Protein AF-A0A4Y7KCK1-F1 (afdb_monomer_lite)

pLDDT: mean 73.87, std 24.44, range [31.11, 97.56]

Structure (mmCIF, N/CA/C/O backbone):
data_AF-A0A4Y7KCK1-F1
#
_entry.id   AF-A0A4Y7KCK1-F1
#
loop_
_atom_site.group_PDB
_atom_site.id
_atom_site.type_symbol
_atom_site.label_atom_id
_atom_site.label_alt_id
_atom_site.label_comp_id
_atom_site.label_asym_id
_atom_site.label_entity_id
_atom_site.label_seq_id
_atom_site.pdbx_PDB_ins_code
_atom_site.Cartn_x
_atom_site.Cartn_y
_atom_site.Cartn_z
_atom_site.occupancy
_atom_site.B_iso_or_equiv
_atom_site.auth_seq_id
_atom_site.auth_comp_id
_atom_site.auth_asym_id
_atom_site.auth_atom_id
_atom_site.pdbx_PDB_model_num
ATOM 1 N N . MET A 1 1 ? 19.828 34.638 -67.410 1.00 47.66 1 MET A N 1
ATOM 2 C CA . MET A 1 1 ? 19.598 33.956 -66.117 1.00 47.66 1 MET A CA 1
ATOM 3 C C . MET A 1 1 ? 18.865 34.923 -65.192 1.00 47.66 1 MET A C 1
ATOM 5 O O . MET A 1 1 ? 19.402 35.984 -64.914 1.00 47.66 1 MET A O 1
ATOM 9 N N . ASN A 1 2 ? 17.615 34.630 -64.820 1.00 31.11 2 ASN A N 1
ATOM 10 C CA . ASN A 1 2 ? 16.672 35.597 -64.241 1.00 31.11 2 ASN A CA 1
ATOM 11 C C . ASN A 1 2 ? 16.352 35.343 -62.751 1.00 31.11 2 ASN A C 1
ATOM 13 O O . ASN A 1 2 ? 15.963 34.236 -62.407 1.00 31.11 2 ASN A O 1
ATOM 17 N N . ARG A 1 3 ? 16.340 36.454 -61.987 1.00 31.42 3 ARG A N 1
ATOM 18 C CA . ARG A 1 3 ? 15.412 36.868 -60.895 1.00 31.42 3 ARG A CA 1
ATOM 19 C C . ARG A 1 3 ? 15.548 36.340 -59.441 1.00 31.42 3 ARG A C 1
ATOM 21 O O . ARG A 1 3 ? 15.307 35.180 -59.163 1.00 31.42 3 ARG A O 1
ATOM 28 N N . ARG A 1 4 ? 15.768 37.325 -58.542 1.00 32.56 4 ARG A N 1
ATOM 29 C CA . ARG A 1 4 ? 15.026 37.741 -57.309 1.00 32.56 4 ARG A CA 1
ATOM 30 C C . ARG A 1 4 ? 14.570 36.703 -56.247 1.00 32.56 4 ARG A C 1
ATOM 32 O O . ARG A 1 4 ? 13.711 35.889 -56.536 1.00 32.56 4 ARG A O 1
ATOM 39 N N . THR A 1 5 ? 15.055 36.929 -55.007 1.00 38.91 5 THR A N 1
ATOM 40 C CA . THR A 1 5 ? 14.384 37.032 -53.669 1.00 38.91 5 THR A CA 1
ATOM 41 C C . THR A 1 5 ? 13.269 36.047 -53.270 1.00 38.91 5 THR A C 1
ATOM 43 O O . THR A 1 5 ? 12.290 36.044 -53.993 1.00 38.91 5 THR A O 1
ATOM 46 N N . VAL A 1 6 ? 13.330 35.394 -52.076 1.00 38.31 6 VAL A N 1
ATOM 47 C CA . VAL A 1 6 ? 12.396 35.513 -50.896 1.00 38.31 6 VAL A CA 1
ATOM 48 C C . VAL A 1 6 ? 12.994 34.860 -49.617 1.00 38.31 6 VAL A C 1
ATOM 50 O O . VAL A 1 6 ? 13.751 33.899 -49.702 1.00 38.31 6 VAL A O 1
ATOM 53 N N . ALA A 1 7 ? 12.644 35.420 -48.451 1.00 37.50 7 ALA A N 1
ATOM 54 C CA . ALA A 1 7 ? 12.856 34.967 -47.069 1.00 37.50 7 ALA A CA 1
ATOM 55 C C . ALA A 1 7 ? 11.931 33.803 -46.614 1.00 37.50 7 ALA A C 1
ATOM 57 O O . ALA A 1 7 ? 10.984 33.464 -47.318 1.00 37.50 7 ALA A O 1
ATOM 58 N N . GLY A 1 8 ? 12.157 33.271 -45.403 1.00 32.66 8 GLY A N 1
ATOM 59 C CA . GLY A 1 8 ? 11.236 32.392 -44.650 1.00 32.66 8 GLY A CA 1
ATOM 60 C C . GLY A 1 8 ? 12.001 31.618 -43.567 1.00 32.66 8 GLY A C 1
ATOM 61 O O . GLY A 1 8 ? 12.798 30.751 -43.900 1.00 32.66 8 GLY A O 1
ATOM 62 N N . GLU A 1 9 ? 12.111 32.143 -42.345 1.00 38.44 9 GLU A N 1
ATOM 63 C CA . GLU A 1 9 ? 11.197 31.962 -41.195 1.00 38.44 9 GLU A CA 1
ATOM 64 C C . GLU A 1 9 ? 11.364 30.581 -40.530 1.00 38.44 9 GLU A C 1
ATOM 66 O O . GLU A 1 9 ? 11.299 29.540 -41.174 1.00 38.44 9 GLU A O 1
ATOM 71 N N . LYS A 1 10 ? 11.699 30.594 -39.233 1.00 44.12 10 LYS A N 1
ATOM 72 C CA . LYS A 1 10 ? 11.972 29.400 -38.422 1.00 44.12 10 LYS A CA 1
ATOM 73 C C . LYS A 1 10 ? 10.659 28.894 -37.831 1.00 44.12 10 LYS A C 1
ATOM 75 O O . LYS A 1 10 ? 10.134 29.506 -36.902 1.00 44.12 10 LYS A O 1
ATOM 80 N N . ASP A 1 11 ? 10.178 27.757 -38.315 1.00 45.31 11 ASP A N 1
ATOM 81 C CA . ASP A 1 11 ? 8.935 27.165 -37.826 1.00 45.31 11 ASP A CA 1
ATOM 82 C C . ASP A 1 11 ? 9.184 26.331 -36.560 1.00 45.31 11 ASP A C 1
ATOM 84 O O . ASP A 1 11 ? 9.656 25.194 -36.577 1.00 45.31 11 ASP A O 1
ATOM 88 N N . ASP A 1 12 ? 8.877 26.963 -35.433 1.00 44.84 12 ASP A N 1
ATOM 89 C CA . ASP A 1 12 ? 8.751 26.405 -34.094 1.00 44.84 12 ASP A CA 1
ATOM 90 C C . ASP A 1 12 ? 7.708 25.264 -34.058 1.00 44.84 12 ASP A C 1
ATOM 92 O O . ASP A 1 12 ? 6.502 25.478 -34.201 1.00 44.84 12 ASP A O 1
ATOM 96 N N . LEU A 1 13 ? 8.177 24.031 -33.836 1.00 46.12 13 LEU A N 1
ATOM 97 C CA . LEU A 1 13 ? 7.377 22.796 -33.776 1.00 46.12 13 LEU A CA 1
ATOM 98 C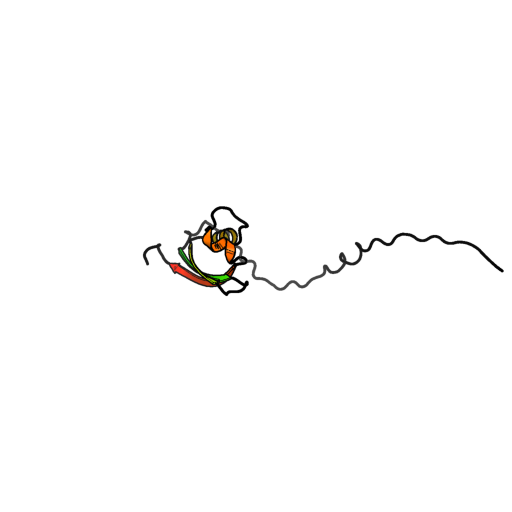 C . LEU A 1 13 ? 6.423 22.707 -32.561 1.00 46.12 13 LEU A C 1
ATOM 100 O O . LEU A 1 13 ? 5.882 21.639 -32.278 1.00 46.12 13 LEU A O 1
ATOM 104 N N . SER A 1 14 ? 6.177 23.801 -31.831 1.00 44.03 14 SER A N 1
ATOM 105 C CA . SER A 1 14 ? 5.318 23.793 -30.637 1.00 44.03 14 SER A CA 1
ATOM 106 C C . SER A 1 14 ? 3.821 23.993 -30.927 1.00 44.03 14 SER A C 1
ATOM 108 O O . SER A 1 14 ? 2.995 23.871 -30.021 1.00 44.03 14 SER A O 1
ATOM 110 N N . LYS A 1 15 ? 3.425 24.249 -32.183 1.00 43.75 15 LYS A N 1
ATOM 111 C CA . LYS A 1 15 ? 2.054 24.700 -32.503 1.00 43.75 15 LYS A CA 1
ATOM 112 C C . LYS A 1 15 ? 1.077 23.640 -33.016 1.00 43.75 15 LYS A C 1
ATOM 114 O O . LYS A 1 15 ? -0.087 23.968 -33.229 1.00 43.75 15 LYS A O 1
ATOM 119 N N . THR A 1 16 ? 1.462 22.370 -33.127 1.00 43.66 16 THR A N 1
ATOM 120 C CA . THR A 1 16 ? 0.555 21.333 -33.670 1.00 43.66 16 THR A CA 1
ATOM 121 C C . THR A 1 16 ? -0.180 20.506 -32.612 1.00 43.66 16 THR A C 1
ATOM 123 O O . THR A 1 16 ? -1.105 19.778 -32.956 1.00 43.66 16 THR A O 1
ATOM 126 N N . PHE A 1 17 ? 0.149 20.621 -31.319 1.00 42.16 17 PHE A N 1
ATOM 127 C CA . PHE A 1 17 ? -0.528 19.822 -30.281 1.00 42.16 17 PHE A CA 1
ATOM 128 C C . PHE A 1 17 ? -1.697 20.541 -29.585 1.00 42.16 17 PHE A C 1
ATOM 130 O O . PHE A 1 17 ? -2.400 19.945 -28.774 1.00 42.16 17 PHE A O 1
ATOM 137 N N . SER A 1 18 ? -1.964 21.810 -29.910 1.00 43.09 18 SER A N 1
ATOM 138 C CA . SER A 1 18 ? -2.995 22.596 -29.212 1.00 43.09 18 SER A CA 1
ATOM 139 C C . SER A 1 18 ? -4.426 22.433 -29.763 1.00 43.09 18 SER A C 1
ATOM 141 O O . SER A 1 18 ? -5.323 23.131 -29.294 1.00 43.09 18 SER A O 1
ATOM 143 N N . SER A 1 19 ? -4.688 21.545 -30.731 1.00 45.44 19 SER A N 1
ATOM 144 C CA . SER A 1 19 ? -5.975 21.550 -31.458 1.00 45.44 19 SER A CA 1
ATOM 145 C C . SER A 1 19 ? -6.745 20.224 -31.478 1.00 45.44 19 SER A C 1
ATOM 147 O O . SER A 1 19 ? -7.489 19.959 -32.418 1.00 45.44 19 SER A O 1
ATOM 149 N N . LEU A 1 20 ? -6.642 19.416 -30.420 1.00 46.59 20 LEU A N 1
ATOM 150 C CA . LEU A 1 20 ? -7.589 18.324 -30.158 1.00 46.59 20 LEU A CA 1
ATOM 151 C C . LEU A 1 20 ? -8.158 18.458 -28.744 1.00 46.59 20 LEU A C 1
ATOM 153 O O . LEU A 1 20 ? -7.848 17.699 -27.831 1.00 46.59 20 LEU A O 1
ATOM 157 N N . LYS A 1 21 ? -9.005 19.476 -28.572 1.00 50.47 21 LYS A N 1
ATOM 158 C CA . LYS A 1 21 ? -9.906 19.613 -27.428 1.00 50.47 21 LYS A CA 1
ATOM 159 C C . LYS A 1 21 ? -11.324 19.808 -27.961 1.00 50.47 21 LYS A C 1
ATOM 161 O O . LYS A 1 21 ? -11.803 20.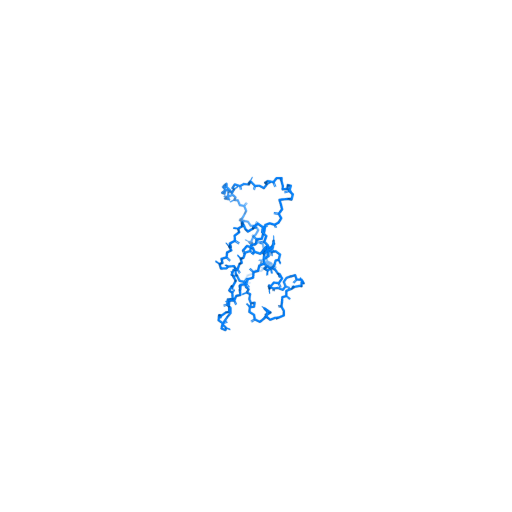928 -28.073 1.00 50.47 21 LYS A O 1
ATOM 166 N N . SER A 1 22 ? -11.992 18.710 -28.299 1.00 42.28 22 SER A N 1
ATOM 167 C CA . SER A 1 22 ? -13.442 18.703 -28.503 1.00 42.28 22 SER A CA 1
ATOM 168 C C . SER A 1 22 ? -14.030 17.342 -28.131 1.00 42.28 22 SER A C 1
ATOM 170 O O . SER A 1 22 ? -13.821 16.355 -28.827 1.00 42.28 22 SER A O 1
ATOM 172 N N . HIS A 1 23 ? -14.740 17.349 -27.001 1.00 54.09 23 HIS A N 1
ATOM 173 C CA . HIS A 1 23 ? -15.868 16.490 -26.637 1.00 54.09 23 HIS A CA 1
ATOM 174 C C . HIS A 1 23 ? -15.767 14.977 -26.897 1.00 54.09 23 HIS A C 1
ATOM 176 O O . HIS A 1 23 ? -16.240 14.463 -27.904 1.00 54.09 23 HIS A O 1
ATOM 182 N N . ILE A 1 24 ? -15.318 14.254 -25.870 1.00 44.59 24 ILE A N 1
ATOM 183 C CA . ILE A 1 24 ? -15.951 12.992 -25.473 1.00 44.59 24 ILE A CA 1
ATOM 184 C C . ILE A 1 24 ? -16.297 13.152 -23.989 1.00 44.59 24 ILE A C 1
ATOM 186 O O . ILE A 1 24 ? -15.471 12.907 -23.113 1.00 44.59 24 ILE A O 1
ATOM 190 N N . GLU A 1 25 ? -17.498 13.654 -23.706 1.00 35.91 25 GLU A N 1
ATOM 191 C CA . GLU A 1 25 ? -18.116 13.506 -22.389 1.00 35.91 25 GLU A CA 1
ATOM 192 C C . GLU A 1 25 ? -18.688 12.091 -22.313 1.00 35.91 25 GLU A C 1
ATOM 194 O O . GLU A 1 25 ? -19.788 11.807 -22.782 1.00 35.91 25 GLU A O 1
ATOM 199 N N . THR A 1 26 ? -17.927 11.170 -21.734 1.00 39.25 26 THR A N 1
ATOM 200 C CA . THR A 1 26 ? -18.549 10.037 -21.055 1.00 39.25 26 THR A CA 1
ATOM 201 C C . THR A 1 26 ? -19.162 10.565 -19.756 1.00 39.25 26 THR A C 1
ATOM 203 O O . THR A 1 26 ? -18.488 11.307 -19.035 1.00 39.25 26 THR A O 1
ATOM 206 N N . PRO A 1 27 ? -20.410 10.204 -19.405 1.00 38.59 27 PRO A N 1
ATOM 207 C CA . PRO A 1 27 ? -20.952 10.508 -18.092 1.00 38.59 27 PRO A CA 1
ATOM 208 C C . PRO A 1 27 ? -20.233 9.615 -17.077 1.00 38.59 27 PRO A C 1
ATOM 210 O O . PRO A 1 27 ? -20.680 8.525 -16.732 1.00 38.59 27 PRO A O 1
ATOM 213 N N . ILE A 1 28 ? -19.063 10.063 -16.625 1.00 39.28 28 ILE A N 1
ATOM 214 C CA . ILE A 1 28 ? -18.448 9.569 -15.400 1.00 39.28 28 ILE A CA 1
ATOM 215 C C . ILE A 1 28 ? -19.408 10.007 -14.288 1.00 39.28 28 ILE A C 1
ATOM 217 O O . ILE A 1 28 ? -19.632 11.214 -14.161 1.00 39.28 28 ILE A O 1
ATOM 221 N N . PRO A 1 29 ? -20.012 9.096 -13.503 1.00 36.91 29 PRO A N 1
ATOM 222 C CA . PRO A 1 29 ? -20.879 9.499 -12.408 1.00 36.91 29 PRO A CA 1
ATOM 223 C C . PRO A 1 29 ? -20.048 10.309 -11.408 1.00 36.91 29 PRO A C 1
ATOM 225 O O . PRO A 1 29 ? -19.275 9.763 -10.621 1.00 36.91 29 PRO A O 1
ATOM 228 N N . GLN A 1 30 ? -20.191 11.634 -11.459 1.00 40.88 30 GLN A N 1
ATOM 229 C CA . GLN A 1 30 ? -19.682 12.546 -10.448 1.00 40.88 30 GLN A CA 1
ATOM 230 C C . GLN A 1 30 ? -20.556 12.423 -9.205 1.00 40.88 30 GLN A C 1
ATOM 232 O O . GLN A 1 30 ? -21.387 13.276 -8.918 1.00 40.88 30 GLN A O 1
ATOM 237 N N . ASN A 1 31 ? -20.359 11.344 -8.453 1.00 49.84 31 ASN A N 1
ATOM 238 C CA . ASN A 1 31 ? -20.708 11.341 -7.046 1.00 49.84 31 ASN A CA 1
ATOM 239 C C . ASN A 1 31 ? -19.432 11.597 -6.244 1.00 49.84 31 ASN A C 1
ATOM 241 O O . ASN A 1 31 ? -18.777 10.667 -5.783 1.00 49.84 31 ASN A O 1
ATOM 245 N N . GLN A 1 32 ? -19.053 12.867 -6.104 1.00 47.22 32 GLN A N 1
ATOM 246 C CA . GLN A 1 32 ? -18.172 13.279 -5.012 1.00 47.22 32 GLN A CA 1
ATOM 247 C C . GLN A 1 32 ? -19.036 13.943 -3.950 1.00 47.22 32 GLN A C 1
ATOM 249 O O . GLN A 1 32 ? -19.120 15.160 -3.815 1.00 47.22 32 GLN A O 1
ATOM 254 N N . SER A 1 33 ? -19.723 13.047 -3.245 1.00 44.22 33 SER A N 1
ATOM 255 C CA . SER A 1 33 ? -20.103 13.137 -1.847 1.00 44.22 33 SER A CA 1
ATOM 256 C C . SER A 1 33 ? -19.366 14.238 -1.087 1.00 44.22 33 SER A C 1
ATOM 258 O O . SER A 1 33 ? -18.147 14.182 -0.895 1.00 44.22 33 SER A O 1
ATOM 260 N N . SER A 1 34 ? -20.144 15.180 -0.561 1.00 45.16 34 SER A N 1
ATOM 261 C CA . SER A 1 34 ? -19.844 15.902 0.671 1.00 45.16 34 SER A CA 1
ATOM 262 C C . SER A 1 34 ? -19.306 14.914 1.713 1.00 45.16 34 SER A C 1
ATOM 264 O O . SER A 1 34 ? -20.071 14.200 2.360 1.00 45.16 34 SER A O 1
ATOM 266 N N . THR A 1 35 ? -17.984 14.792 1.816 1.00 44.22 35 THR A N 1
ATOM 267 C CA . THR A 1 35 ? -17.358 13.802 2.692 1.00 44.22 35 THR A CA 1
ATOM 268 C C . THR A 1 35 ? -17.237 14.446 4.063 1.00 44.22 35 THR A C 1
ATOM 270 O O . THR A 1 35 ? -16.225 15.063 4.391 1.00 44.22 35 THR A O 1
ATOM 273 N N . SER A 1 36 ? -18.288 14.321 4.877 1.00 53.81 36 SER A N 1
ATOM 274 C CA . SER A 1 36 ? -18.055 14.218 6.315 1.00 53.81 36 SER A CA 1
ATOM 275 C C . SER A 1 36 ? -16.988 13.129 6.509 1.00 53.81 36 SER A C 1
ATOM 277 O O . SER A 1 36 ? -17.043 12.115 5.808 1.00 53.81 36 SER A O 1
ATOM 279 N N . PRO A 1 37 ? -15.960 13.334 7.350 1.00 55.88 37 PRO A N 1
ATOM 280 C CA . PRO A 1 37 ? -14.895 12.354 7.504 1.00 55.88 37 PRO A CA 1
ATOM 281 C C . PRO A 1 37 ? -15.505 11.060 8.044 1.00 55.88 37 PRO A C 1
ATOM 283 O O . PRO A 1 37 ? -15.763 10.929 9.238 1.00 55.88 37 PRO A O 1
ATOM 286 N N . SER A 1 38 ? -15.768 10.106 7.151 1.00 60.44 38 SER A N 1
ATOM 287 C CA . SER A 1 38 ? -16.112 8.748 7.535 1.00 60.44 38 SER A CA 1
ATOM 288 C C . SER A 1 38 ? -14.947 8.202 8.361 1.00 60.44 38 SER A C 1
ATOM 290 O O . SER A 1 38 ? -13.788 8.454 7.994 1.00 60.44 38 SER A O 1
ATOM 292 N N . PRO A 1 39 ? -15.210 7.473 9.458 1.00 67.31 39 PRO A N 1
ATOM 293 C CA . PRO A 1 39 ? -14.147 6.881 10.257 1.00 67.31 39 PRO A CA 1
ATOM 294 C C . PRO A 1 39 ? -13.224 6.088 9.332 1.00 67.31 39 PRO A C 1
ATOM 296 O O . PRO A 1 39 ? -13.687 5.337 8.476 1.00 67.31 39 PRO A O 1
ATOM 299 N N . SER A 1 40 ? -11.916 6.329 9.439 1.00 73.56 40 SER A N 1
ATOM 300 C CA . SER A 1 40 ? -10.944 5.713 8.541 1.00 73.56 40 SER A CA 1
ATOM 301 C C . SER A 1 40 ? -10.935 4.203 8.776 1.00 73.56 40 SER A C 1
ATOM 303 O O . SER A 1 40 ? -10.357 3.736 9.754 1.00 73.56 40 SER A O 1
ATOM 305 N N . SER A 1 41 ? -11.604 3.450 7.904 1.00 85.88 41 SER A N 1
ATOM 306 C CA . SER A 1 41 ? -11.712 1.998 8.021 1.00 85.88 41 SER A CA 1
ATOM 307 C C . SER A 1 41 ? -10.357 1.338 7.811 1.00 85.88 41 SER A C 1
ATOM 309 O O . SER A 1 41 ? -9.580 1.736 6.938 1.00 85.88 41 SER A O 1
ATOM 311 N N . TRP A 1 42 ? -10.077 0.307 8.599 1.00 93.44 42 TRP A N 1
ATOM 312 C CA . TRP A 1 42 ? -8.884 -0.502 8.418 1.00 93.44 42 TRP A CA 1
ATOM 313 C C . TRP A 1 42 ? -8.983 -1.289 7.108 1.00 93.44 42 TRP A C 1
ATOM 315 O O . TRP A 1 42 ? -10.061 -1.672 6.646 1.00 93.44 42 TRP A O 1
ATOM 325 N N . SER A 1 43 ? -7.847 -1.456 6.439 1.00 94.38 43 SER A N 1
ATOM 326 C CA . SER A 1 43 ? -7.742 -2.195 5.185 1.00 94.38 43 SER A CA 1
ATOM 327 C C . SER A 1 43 ? -6.439 -2.977 5.147 1.00 94.38 43 SER A C 1
ATOM 329 O O . SER A 1 43 ? -5.380 -2.452 5.512 1.00 94.38 43 SER A O 1
ATOM 331 N N . VAL A 1 44 ? -6.516 -4.208 4.652 1.00 96.81 44 VAL A N 1
ATOM 332 C CA . VAL A 1 44 ? -5.365 -5.066 4.356 1.00 96.81 44 VAL A CA 1
ATOM 333 C C . VAL A 1 44 ? -5.135 -5.019 2.853 1.00 96.81 44 VAL A C 1
ATOM 335 O O . VAL A 1 44 ? -6.080 -5.116 2.075 1.00 96.81 44 VAL A O 1
ATOM 338 N N . TYR A 1 45 ? -3.893 -4.843 2.420 1.00 96.31 45 TYR A N 1
ATOM 339 C CA . TYR A 1 45 ? -3.560 -4.719 1.003 1.00 96.31 45 TYR A CA 1
ATOM 340 C C . TYR A 1 45 ? -2.361 -5.578 0.622 1.00 96.31 45 TYR A C 1
ATOM 342 O O . TYR A 1 45 ? -1.445 -5.777 1.420 1.00 96.31 45 TYR A O 1
ATOM 350 N N . LEU A 1 46 ? -2.353 -6.012 -0.636 1.00 97.56 46 LEU A N 1
ATOM 351 C CA . LEU A 1 46 ? -1.239 -6.661 -1.312 1.00 97.56 46 LEU A CA 1
ATOM 352 C C . LEU A 1 46 ? -0.741 -5.747 -2.435 1.00 97.56 46 LEU A C 1
ATOM 354 O O . LEU A 1 46 ? -1.516 -5.320 -3.295 1.00 97.56 46 LEU A O 1
ATOM 358 N N . ILE A 1 47 ? 0.561 -5.472 -2.439 1.00 97.12 47 ILE A N 1
ATOM 359 C CA . ILE A 1 47 ? 1.246 -4.742 -3.511 1.00 97.12 47 ILE A CA 1
ATOM 360 C C . ILE A 1 47 ? 2.334 -5.597 -4.155 1.00 97.12 47 ILE A C 1
ATOM 362 O O . ILE A 1 47 ? 2.923 -6.472 -3.515 1.00 97.12 47 ILE A O 1
ATOM 366 N N . LEU A 1 48 ? 2.609 -5.297 -5.420 1.00 97.31 48 LEU A N 1
ATOM 367 C CA . LEU A 1 48 ? 3.590 -5.977 -6.261 1.00 97.31 48 LEU A CA 1
ATOM 368 C C . LEU A 1 48 ? 4.625 -4.973 -6.774 1.00 97.31 48 LEU A C 1
ATOM 370 O O . LEU A 1 48 ? 4.264 -3.871 -7.187 1.00 97.31 48 LEU A O 1
ATOM 374 N N . SER A 1 49 ? 5.896 -5.367 -6.765 1.00 96.25 49 SER A N 1
ATOM 375 C CA . SER A 1 49 ? 6.963 -4.697 -7.514 1.00 96.25 49 SER A CA 1
ATOM 376 C C . SER A 1 49 ? 6.829 -5.056 -8.987 1.00 96.25 49 SER A C 1
ATOM 378 O O . SER A 1 49 ? 6.721 -6.237 -9.320 1.00 96.25 49 SER A O 1
ATOM 380 N N . THR A 1 50 ? 6.898 -4.064 -9.872 1.00 92.19 50 THR A N 1
ATOM 381 C CA . THR A 1 50 ? 6.930 -4.316 -11.325 1.00 92.19 50 THR A CA 1
ATOM 382 C C . THR A 1 50 ? 8.321 -4.702 -11.829 1.00 92.19 50 THR A C 1
ATOM 384 O O . THR A 1 50 ? 8.459 -5.163 -12.957 1.00 92.19 50 THR A O 1
ATOM 387 N N . ASN A 1 51 ? 9.359 -4.504 -11.012 1.00 89.69 51 ASN A N 1
ATOM 388 C CA . ASN A 1 51 ? 10.740 -4.835 -11.352 1.00 89.69 51 ASN A CA 1
ATOM 389 C C . ASN A 1 51 ? 11.102 -6.251 -10.896 1.00 89.69 51 ASN A C 1
ATOM 391 O O . ASN A 1 51 ? 10.659 -6.688 -9.831 1.00 89.69 51 ASN A O 1
ATOM 395 N N . ALA A 1 52 ? 11.941 -6.934 -11.681 1.00 87.06 52 ALA A N 1
ATOM 396 C CA . ALA A 1 52 ? 12.499 -8.236 -11.332 1.00 87.06 52 ALA A CA 1
ATOM 397 C C . ALA A 1 52 ? 13.615 -8.111 -10.264 1.00 87.06 52 ALA A C 1
ATOM 399 O O . ALA A 1 52 ? 14.386 -7.150 -10.301 1.00 87.06 52 ALA A O 1
ATOM 400 N N . PRO A 1 53 ? 13.754 -9.078 -9.336 1.00 90.06 53 PRO A N 1
ATOM 401 C CA . PRO A 1 53 ? 12.823 -10.180 -9.090 1.00 90.06 53 PRO A CA 1
ATOM 402 C C . PRO A 1 53 ? 11.483 -9.663 -8.553 1.00 90.06 53 PRO A C 1
ATOM 404 O O . PRO A 1 53 ? 11.457 -8.689 -7.797 1.00 90.06 53 PRO A O 1
ATOM 407 N N . LEU A 1 54 ? 10.382 -10.323 -8.934 1.00 91.69 54 LEU A N 1
ATOM 408 C CA . LEU A 1 54 ? 9.047 -9.967 -8.454 1.00 91.69 54 LEU A CA 1
ATOM 409 C C . LEU A 1 54 ? 9.019 -10.036 -6.926 1.00 91.69 54 LEU A C 1
ATOM 411 O O . LEU A 1 54 ? 9.366 -11.051 -6.324 1.00 91.69 54 LEU A O 1
ATOM 415 N N . LYS A 1 55 ? 8.608 -8.934 -6.304 1.00 94.62 55 LYS A N 1
ATOM 416 C CA . LYS A 1 55 ? 8.462 -8.813 -4.853 1.00 94.62 55 LYS A CA 1
ATOM 417 C C . LYS A 1 55 ? 7.017 -8.496 -4.529 1.00 94.62 55 LYS A C 1
ATOM 419 O O . LYS A 1 55 ? 6.398 -7.666 -5.190 1.00 94.62 55 LYS A O 1
ATOM 424 N N . THR A 1 56 ? 6.518 -9.109 -3.472 1.00 96.12 56 THR A N 1
ATOM 425 C CA . THR A 1 56 ? 5.206 -8.827 -2.896 1.00 96.12 56 THR A CA 1
ATOM 426 C C . THR A 1 56 ? 5.366 -8.192 -1.529 1.00 96.12 56 THR A C 1
ATOM 428 O O . THR A 1 56 ? 6.341 -8.443 -0.819 1.00 96.12 56 THR A O 1
ATOM 431 N N . TYR A 1 57 ? 4.381 -7.402 -1.127 1.00 94.81 57 TYR A N 1
ATOM 432 C CA . TYR A 1 57 ? 4.274 -6.934 0.246 1.00 94.81 57 TYR A CA 1
ATOM 433 C C . TYR A 1 57 ? 2.813 -6.877 0.670 1.00 94.81 57 TYR A C 1
ATOM 435 O O . TYR A 1 57 ? 1.974 -6.341 -0.054 1.00 94.81 57 TYR A O 1
ATOM 443 N N . VAL A 1 58 ? 2.535 -7.413 1.857 1.00 96.69 58 VAL A N 1
ATOM 444 C CA . VAL A 1 58 ? 1.238 -7.299 2.520 1.00 96.69 58 VAL A CA 1
ATOM 445 C C . VAL A 1 58 ? 1.362 -6.275 3.634 1.00 96.69 58 VAL A C 1
ATOM 447 O O . VAL A 1 58 ? 2.326 -6.292 4.401 1.00 96.69 58 VAL A O 1
ATOM 450 N N . GLY A 1 59 ? 0.396 -5.371 3.724 1.00 94.75 59 GLY A N 1
ATOM 451 C CA . GLY A 1 59 ? 0.370 -4.378 4.782 1.00 94.75 59 GLY A CA 1
ATOM 452 C C . GLY A 1 59 ? -1.037 -3.995 5.191 1.00 94.75 59 GLY A C 1
ATOM 453 O O . GLY A 1 59 ? -2.017 -4.323 4.530 1.00 94.75 59 GLY A O 1
ATOM 454 N N . VAL A 1 60 ? -1.104 -3.254 6.291 1.00 95.38 60 VAL A N 1
ATOM 455 C CA . VAL A 1 60 ? -2.351 -2.753 6.863 1.00 95.38 60 VAL A CA 1
ATOM 456 C C . VAL A 1 60 ? -2.303 -1.229 6.925 1.00 95.38 60 VAL A C 1
ATOM 458 O O . VAL A 1 60 ? -1.250 -0.623 7.185 1.00 95.38 60 VAL A O 1
ATOM 461 N N . THR A 1 61 ? -3.419 -0.574 6.618 1.00 94.94 61 THR A N 1
ATOM 462 C CA . THR A 1 61 ? -3.547 0.880 6.720 1.00 94.94 61 THR A CA 1
ATOM 463 C C . THR A 1 61 ? -5.003 1.320 6.764 1.00 94.94 61 THR A C 1
ATOM 465 O O . THR A 1 61 ? -5.876 0.654 6.226 1.00 94.94 61 THR A O 1
ATOM 468 N N . THR A 1 62 ? -5.243 2.488 7.346 1.00 94.56 62 THR A N 1
ATOM 469 C CA . THR A 1 62 ? -6.521 3.201 7.269 1.00 94.56 62 THR A CA 1
ATOM 470 C C . THR A 1 62 ? -6.593 4.171 6.082 1.00 94.56 62 THR A C 1
ATOM 472 O O . THR A 1 62 ? -7.633 4.763 5.815 1.00 94.56 62 THR A O 1
ATOM 475 N N . ASN A 1 63 ? -5.482 4.374 5.357 1.00 94.06 63 ASN A N 1
ATOM 476 C CA . ASN A 1 63 ? -5.428 5.233 4.173 1.00 94.06 63 ASN A CA 1
ATOM 477 C C . ASN A 1 63 ? -4.452 4.660 3.134 1.00 94.06 63 ASN A C 1
ATOM 479 O O . ASN A 1 63 ? -3.247 4.949 3.149 1.00 94.06 63 ASN A O 1
ATOM 483 N N . PHE A 1 64 ? -4.995 3.843 2.228 1.00 94.56 64 PHE A N 1
ATOM 484 C CA . PHE A 1 64 ? -4.218 3.137 1.211 1.00 94.56 64 PHE A CA 1
ATOM 485 C 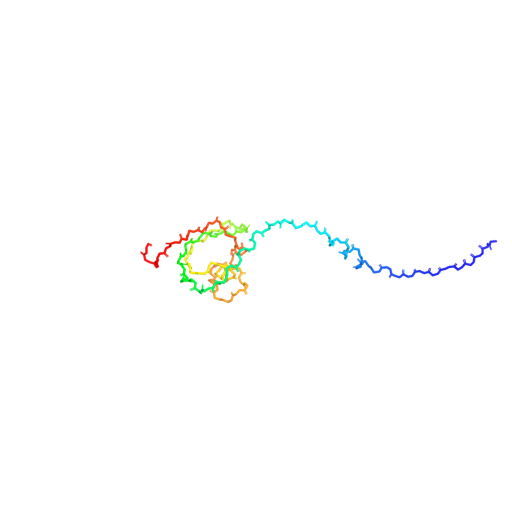C . PHE A 1 64 ? -3.514 4.084 0.242 1.00 94.56 64 PHE A C 1
ATOM 487 O O . PHE A 1 64 ? -2.309 3.950 0.035 1.00 94.56 64 PHE A O 1
ATOM 494 N N . SER A 1 65 ? -4.213 5.098 -0.272 1.00 94.69 65 SER A N 1
ATOM 495 C CA . SER A 1 65 ? -3.647 6.059 -1.225 1.00 94.69 65 SER A CA 1
ATOM 496 C C . SER A 1 65 ? -2.410 6.759 -0.666 1.00 94.69 65 SER A C 1
ATOM 498 O O . SER A 1 65 ? -1.374 6.829 -1.328 1.00 94.69 65 SER A O 1
ATOM 500 N N . ARG A 1 66 ? -2.467 7.224 0.589 1.00 95.75 66 ARG A N 1
ATOM 501 C CA . ARG A 1 66 ? -1.306 7.827 1.254 1.00 95.75 66 ARG A CA 1
ATOM 502 C C . ARG A 1 66 ? -0.175 6.814 1.423 1.00 95.75 66 ARG A C 1
ATOM 504 O O . ARG A 1 66 ? 0.981 7.148 1.170 1.00 95.75 66 ARG A O 1
ATOM 511 N N . ARG A 1 67 ? -0.490 5.587 1.850 1.00 96.25 67 ARG A N 1
ATOM 512 C CA . ARG A 1 67 ? 0.513 4.546 2.109 1.00 96.25 67 ARG A CA 1
ATOM 513 C C . ARG A 1 67 ? 1.208 4.071 0.829 1.00 96.25 67 ARG A C 1
ATOM 515 O O . ARG A 1 67 ? 2.421 3.875 0.855 1.00 96.25 67 ARG A O 1
ATOM 522 N N . LEU A 1 68 ? 0.493 3.967 -0.289 1.00 96.12 68 LEU A N 1
ATOM 523 C CA . LEU A 1 68 ? 1.076 3.614 -1.585 1.00 96.12 68 LEU A CA 1
ATOM 524 C C . LEU A 1 68 ? 2.082 4.676 -2.055 1.00 96.12 68 LEU A C 1
ATOM 526 O O . LEU A 1 68 ? 3.207 4.338 -2.420 1.00 96.12 68 LEU A O 1
ATOM 530 N N . LYS A 1 69 ? 1.742 5.966 -1.925 1.00 96.75 69 LYS A N 1
ATOM 531 C CA . LYS A 1 69 ? 2.668 7.076 -2.212 1.00 96.75 69 LYS A CA 1
ATOM 532 C C . LYS A 1 69 ? 3.925 7.044 -1.336 1.00 96.75 69 LYS A C 1
ATOM 534 O O . LYS A 1 69 ? 5.024 7.335 -1.801 1.00 96.75 69 LYS A O 1
ATOM 539 N N . GLN A 1 70 ? 3.795 6.652 -0.065 1.00 96.69 70 GLN A N 1
ATOM 540 C CA . GLN A 1 70 ? 4.950 6.445 0.820 1.00 96.69 70 GLN A CA 1
ATOM 541 C C . GLN A 1 70 ? 5.843 5.290 0.342 1.00 96.69 70 GLN A C 1
ATOM 543 O O . GLN A 1 70 ? 7.071 5.429 0.316 1.00 96.69 70 GLN A O 1
ATOM 548 N N . HIS A 1 71 ? 5.245 4.167 -0.068 1.00 96.06 71 HIS A N 1
ATOM 549 C CA . HIS A 1 71 ? 5.980 3.023 -0.619 1.00 96.06 71 HIS A CA 1
ATOM 550 C C . HIS A 1 71 ? 6.716 3.390 -1.908 1.00 96.06 71 HIS A C 1
ATOM 552 O O . HIS A 1 71 ? 7.896 3.062 -2.028 1.00 96.06 71 HIS A O 1
ATOM 558 N N . ASN A 1 72 ? 6.092 4.170 -2.795 1.00 95.69 72 ASN A N 1
ATOM 559 C CA . ASN A 1 72 ? 6.705 4.692 -4.024 1.00 95.69 72 ASN A CA 1
ATOM 560 C C . ASN A 1 72 ? 7.691 5.847 -3.800 1.00 95.69 72 ASN A C 1
ATOM 562 O O . ASN A 1 72 ? 8.497 6.153 -4.673 1.00 95.69 72 ASN A O 1
ATOM 566 N N . GLY A 1 73 ? 7.732 6.421 -2.595 1.00 94.94 73 GLY A N 1
ATOM 567 C CA . GLY A 1 73 ? 8.689 7.468 -2.230 1.00 94.94 73 GLY A CA 1
ATOM 568 C C . GLY A 1 73 ? 8.280 8.882 -2.598 1.00 94.94 73 GLY A C 1
ATOM 569 O O . GLY A 1 73 ? 9.079 9.790 -2.402 1.00 94.94 73 GLY A O 1
ATOM 570 N N . GLU A 1 74 ? 7.048 9.070 -3.057 1.00 96.12 74 GLU A N 1
ATOM 571 C CA . GLU A 1 74 ? 6.437 10.384 -3.266 1.00 96.12 74 GLU A CA 1
ATOM 572 C C . GLU A 1 74 ? 6.189 11.103 -1.930 1.00 96.12 74 GLU A C 1
ATOM 574 O O . GLU A 1 74 ? 6.218 12.328 -1.858 1.00 96.12 74 GLU A O 1
ATOM 579 N N . LEU A 1 75 ? 5.964 10.340 -0.850 1.00 96.00 75 LEU A N 1
ATOM 580 C CA . LEU A 1 75 ? 5.764 10.855 0.506 1.00 96.00 75 LEU A CA 1
ATOM 581 C C . LEU A 1 75 ? 6.788 10.285 1.496 1.00 96.00 75 LEU A C 1
ATOM 583 O O . LEU A 1 75 ? 7.229 9.137 1.401 1.00 96.00 75 LEU A O 1
ATOM 587 N N . LYS A 1 76 ? 7.119 11.079 2.521 1.00 93.12 76 LYS A N 1
ATOM 588 C CA . LYS A 1 76 ? 7.945 10.635 3.655 1.00 93.12 76 LYS A CA 1
ATOM 589 C C . LYS A 1 76 ? 7.208 9.580 4.494 1.00 93.12 76 LYS A C 1
ATOM 591 O O . LYS A 1 76 ? 5.980 9.563 4.565 1.00 93.12 76 LYS A O 1
ATOM 596 N N . GLY A 1 77 ? 7.969 8.722 5.175 1.00 91.38 77 GLY A N 1
ATOM 597 C CA . GLY A 1 77 ? 7.436 7.709 6.098 1.00 91.38 77 GLY A CA 1
ATOM 598 C C . GLY A 1 77 ? 7.201 6.319 5.495 1.00 91.38 77 GLY A C 1
ATOM 599 O O . GLY A 1 77 ? 6.594 5.479 6.151 1.00 91.38 77 GLY A O 1
ATOM 600 N N . GLY A 1 78 ? 7.673 6.055 4.272 1.00 88.62 78 GLY A N 1
ATOM 601 C CA . GLY A 1 78 ? 7.714 4.699 3.711 1.00 88.62 78 GLY A C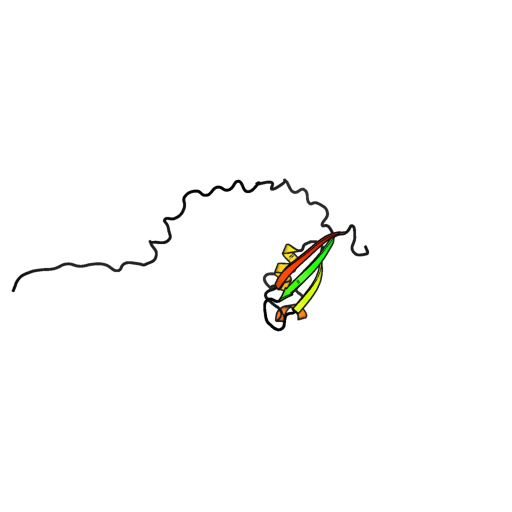A 1
ATOM 602 C C . GLY A 1 78 ? 8.803 3.831 4.349 1.00 88.62 78 GLY A C 1
ATOM 603 O O . GLY A 1 78 ? 9.847 4.339 4.775 1.00 88.62 78 GLY A O 1
ATOM 604 N N . ALA A 1 79 ? 8.590 2.514 4.394 1.00 88.38 79 ALA A N 1
ATOM 605 C CA . ALA A 1 79 ? 9.564 1.596 4.981 1.00 88.38 79 ALA A CA 1
ATOM 606 C C . ALA A 1 79 ? 10.846 1.513 4.134 1.00 88.38 79 ALA A C 1
ATOM 608 O O . ALA A 1 79 ? 10.803 1.481 2.902 1.00 88.38 79 ALA A O 1
ATOM 609 N N . LYS A 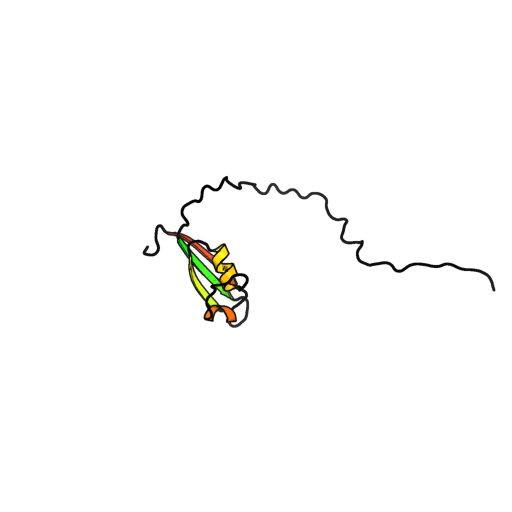1 80 ? 12.009 1.436 4.794 1.00 88.38 80 LYS A N 1
ATOM 610 C CA . LYS A 1 80 ? 13.318 1.393 4.115 1.00 88.38 80 LYS A CA 1
ATOM 611 C C . LYS A 1 80 ? 13.473 0.159 3.218 1.00 88.38 80 LYS A C 1
ATOM 613 O O . LYS A 1 80 ? 13.958 0.298 2.101 1.00 88.38 80 LYS A O 1
ATOM 618 N N . ALA A 1 81 ? 12.998 -1.004 3.666 1.00 86.00 81 ALA A N 1
ATOM 619 C CA . ALA A 1 81 ? 13.076 -2.258 2.911 1.00 86.00 81 ALA A CA 1
ATOM 620 C C . ALA A 1 81 ? 12.302 -2.212 1.576 1.00 86.00 81 ALA A C 1
ATOM 622 O O . ALA A 1 81 ? 12.755 -2.752 0.567 1.00 86.00 81 ALA A O 1
ATOM 623 N N . LEU A 1 82 ? 11.178 -1.486 1.545 1.00 85.19 82 LEU A N 1
ATOM 624 C CA . LEU A 1 82 ? 10.306 -1.343 0.375 1.00 85.19 82 LEU A CA 1
ATOM 625 C C . LEU A 1 82 ? 10.889 -0.430 -0.719 1.00 85.19 82 LEU A C 1
ATOM 627 O O . LEU A 1 82 ? 10.377 -0.401 -1.834 1.00 85.19 82 LEU A O 1
ATOM 631 N N . ARG A 1 83 ? 11.987 0.293 -0.459 1.00 89.75 83 ARG A N 1
ATOM 632 C CA . ARG A 1 83 ? 12.599 1.189 -1.458 1.00 89.75 83 ARG A CA 1
ATOM 633 C C . ARG A 1 83 ? 13.117 0.445 -2.689 1.00 89.75 83 ARG A C 1
ATOM 635 O O . ARG A 1 83 ? 13.018 0.969 -3.790 1.00 89.75 83 ARG A O 1
ATOM 642 N N . SER A 1 84 ? 13.639 -0.768 -2.500 1.00 90.12 84 SER A N 1
ATOM 643 C CA . SER A 1 84 ? 14.261 -1.571 -3.565 1.00 90.12 84 SER A CA 1
ATOM 644 C C . SER A 1 84 ? 13.271 -2.258 -4.512 1.00 90.12 84 SER A C 1
ATOM 646 O O . SER A 1 84 ? 13.701 -2.866 -5.485 1.00 90.12 84 SER A O 1
ATOM 648 N N . GLY A 1 85 ? 11.970 -2.237 -4.205 1.00 89.50 85 GLY A N 1
ATOM 649 C CA . GLY A 1 85 ? 10.920 -2.851 -5.032 1.00 89.50 85 GLY A CA 1
ATOM 650 C C . GLY A 1 85 ? 10.009 -1.831 -5.708 1.00 89.50 85 GLY A C 1
ATOM 651 O O . GLY A 1 85 ? 8.921 -2.173 -6.147 1.00 89.50 85 GLY A O 1
ATOM 652 N N . ARG A 1 86 ? 10.418 -0.561 -5.751 1.00 93.19 86 ARG A N 1
ATOM 653 C CA . ARG A 1 86 ? 9.679 0.468 -6.486 1.00 93.19 86 ARG A CA 1
ATOM 654 C C . ARG A 1 86 ? 9.821 0.240 -8.000 1.00 93.19 86 ARG A C 1
ATOM 656 O O . ARG A 1 86 ? 10.907 -0.167 -8.414 1.00 93.19 86 ARG A O 1
ATOM 663 N N . PRO A 1 87 ? 8.810 0.594 -8.812 1.00 94.69 87 PRO A N 1
ATOM 664 C CA . PRO A 1 87 ? 7.499 1.077 -8.388 1.00 94.69 87 PRO A CA 1
ATOM 665 C C . PRO A 1 87 ? 6.592 -0.071 -7.914 1.00 94.69 87 PRO A C 1
ATOM 667 O O . PRO A 1 87 ? 6.649 -1.191 -8.420 1.00 94.69 87 PRO A O 1
ATOM 670 N N . TRP A 1 88 ? 5.752 0.242 -6.930 1.00 96.44 88 TRP A N 1
ATOM 671 C CA . TRP A 1 88 ? 4.748 -0.652 -6.370 1.00 96.44 88 TRP A CA 1
ATOM 672 C C . TRP A 1 88 ? 3.376 -0.353 -6.958 1.00 96.44 88 TRP A C 1
ATOM 674 O O . TRP A 1 88 ? 2.951 0.806 -7.004 1.00 96.44 88 TRP A O 1
ATOM 684 N N . ILE A 1 89 ? 2.664 -1.413 -7.326 1.00 96.56 89 ILE A N 1
ATOM 685 C CA . ILE A 1 89 ? 1.281 -1.360 -7.803 1.00 96.56 89 ILE A CA 1
ATOM 686 C C . ILE A 1 89 ? 0.352 -2.113 -6.851 1.00 96.56 89 ILE A C 1
ATOM 688 O O . ILE A 1 89 ? 0.768 -3.059 -6.179 1.00 96.56 89 ILE A O 1
ATOM 692 N N . CYS A 1 90 ? -0.909 -1.685 -6.787 1.00 96.69 90 CYS A N 1
ATOM 693 C CA . CYS A 1 90 ? -1.943 -2.390 -6.033 1.00 96.69 90 CYS A CA 1
ATOM 694 C C . CYS A 1 90 ? -2.324 -3.684 -6.755 1.00 96.69 90 CYS A C 1
ATOM 696 O O . CYS A 1 90 ? -2.704 -3.634 -7.922 1.00 96.69 90 CYS A O 1
ATOM 698 N N . ALA A 1 91 ? -2.238 -4.815 -6.057 1.00 96.75 91 ALA A N 1
ATOM 699 C CA . ALA A 1 91 ? -2.724 -6.099 -6.553 1.00 96.75 91 ALA A CA 1
ATOM 700 C C . ALA A 1 91 ? -4.133 -6.396 -6.028 1.00 96.75 91 ALA A C 1
ATOM 702 O O . ALA A 1 91 ? -5.012 -6.797 -6.781 1.00 96.75 91 ALA A O 1
ATOM 703 N N . CYS A 1 92 ? -4.336 -6.204 -4.723 1.00 97.06 92 CYS A N 1
ATOM 704 C CA . CYS A 1 92 ? -5.597 -6.469 -4.041 1.00 97.06 92 CYS A CA 1
ATOM 705 C C . CYS A 1 92 ? -5.702 -5.608 -2.776 1.00 97.06 92 CYS A C 1
ATOM 707 O O . CYS A 1 92 ? -4.693 -5.332 -2.119 1.00 97.06 92 CYS A O 1
ATOM 709 N N . ILE A 1 93 ? -6.922 -5.207 -2.425 1.00 96.44 93 ILE A N 1
ATOM 710 C CA . ILE A 1 93 ? -7.245 -4.546 -1.163 1.00 96.44 93 ILE A CA 1
ATOM 711 C C . ILE A 1 93 ? -8.533 -5.140 -0.594 1.00 96.44 93 ILE A C 1
ATOM 713 O O . ILE A 1 93 ? -9.524 -5.289 -1.303 1.00 96.44 93 ILE A O 1
ATOM 717 N N . ILE A 1 94 ? -8.504 -5.465 0.693 1.00 95.12 94 ILE A N 1
ATOM 718 C CA . ILE A 1 94 ? -9.656 -5.910 1.470 1.00 95.12 94 ILE A CA 1
ATOM 719 C C . ILE A 1 94 ? -9.982 -4.790 2.453 1.00 95.12 94 ILE A C 1
ATOM 721 O O . ILE A 1 94 ? -9.097 -4.282 3.148 1.00 95.12 94 ILE A O 1
ATOM 725 N N . GLN A 1 95 ? -11.245 -4.380 2.480 1.00 93.00 95 GLN A N 1
ATOM 726 C CA . GLN A 1 95 ? -11.749 -3.282 3.301 1.00 93.00 95 GLN A CA 1
ATOM 727 C C . GLN A 1 95 ? -12.911 -3.772 4.166 1.00 93.00 95 GLN A C 1
ATOM 729 O O . GLN A 1 95 ? -13.495 -4.815 3.884 1.00 93.00 95 GLN A O 1
ATOM 734 N N . GLY A 1 96 ? -13.267 -2.993 5.188 1.00 89.31 96 GLY A N 1
ATOM 735 C CA . GLY A 1 96 ? -14.399 -3.297 6.070 1.00 89.31 96 GLY A CA 1
ATOM 736 C C . GLY A 1 96 ? -14.009 -3.870 7.432 1.00 89.31 96 GLY A C 1
ATOM 737 O O . GLY A 1 96 ? -14.896 -4.248 8.188 1.00 89.31 96 GLY A O 1
ATOM 738 N N . PHE A 1 97 ? -12.716 -3.886 7.760 1.00 89.50 97 PHE A N 1
ATOM 739 C CA . PHE A 1 97 ? -12.240 -4.235 9.096 1.00 89.50 97 PHE A CA 1
ATOM 740 C C . PHE A 1 97 ? -12.630 -3.136 10.097 1.00 89.50 97 PHE A C 1
ATOM 742 O O . PHE A 1 97 ? -12.3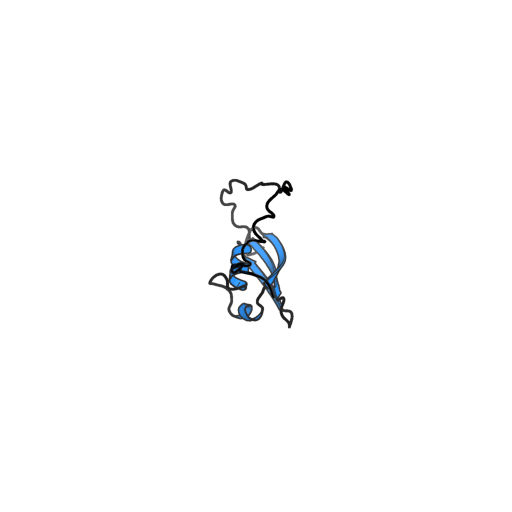95 -1.942 9.848 1.00 89.50 97 PHE A O 1
ATOM 749 N N . LYS A 1 98 ? -13.239 -3.535 11.216 1.00 87.38 98 LYS A N 1
ATOM 750 C CA . LYS A 1 98 ? -13.703 -2.640 12.287 1.00 87.38 98 LYS A CA 1
ATOM 751 C C . LYS A 1 98 ? -12.539 -2.081 13.087 1.00 87.38 98 LYS A C 1
ATOM 753 O O . LYS A 1 98 ? -12.532 -0.894 13.411 1.00 87.38 98 LYS A O 1
ATOM 758 N N . ASP A 1 99 ? -11.544 -2.914 13.364 1.00 86.88 99 ASP A N 1
ATOM 759 C CA . ASP A 1 99 ? -10.342 -2.535 14.091 1.00 86.88 99 ASP A CA 1
ATOM 760 C C . ASP A 1 99 ? -9.098 -3.267 13.554 1.00 86.88 99 ASP A C 1
ATOM 762 O O . ASP A 1 99 ? -9.139 -3.976 12.553 1.00 86.88 99 ASP A O 1
ATOM 766 N N . HIS A 1 100 ? -7.952 -3.007 14.178 1.00 83.44 100 HIS A N 1
ATOM 767 C CA . HIS A 1 100 ? -6.653 -3.589 13.829 1.00 83.44 100 HIS A CA 1
ATOM 768 C C . HIS A 1 100 ? -6.397 -5.010 14.370 1.00 83.44 100 HIS A C 1
ATOM 770 O O . HIS A 1 100 ? -5.292 -5.520 14.187 1.00 83.44 100 HIS A O 1
ATOM 776 N N . SER A 1 101 ? -7.350 -5.591 15.101 1.00 85.75 101 SER A N 1
ATOM 777 C CA . SER A 1 101 ? -7.242 -6.879 15.799 1.00 85.75 101 SER A CA 1
ATOM 778 C C . SER A 1 101 ? -8.190 -7.953 15.255 1.00 85.75 101 SER A C 1
ATOM 780 O O . SER A 1 101 ? -8.055 -9.104 15.671 1.00 85.75 101 SER A O 1
ATOM 782 N N . GLU A 1 102 ? -9.122 -7.589 14.368 1.00 72.94 102 GLU A N 1
ATOM 783 C CA . GLU A 1 102 ? -9.947 -8.528 13.588 1.00 72.94 102 GLU A CA 1
ATOM 784 C C . GLU A 1 102 ? -9.138 -9.481 12.692 1.00 72.94 102 GLU A C 1
ATOM 786 O O . GLU A 1 102 ? -8.044 -9.101 12.204 1.00 72.94 102 GLU A O 1
#

Sequence (102 aa):
MNRRTVAGEKDDLSKTFSSLKSHIETPIPQNQSSTSPSPSSWSVYLILSTNAPLKTYVGVTTNFSRRLKQHNGELKGGAKALRSGRPWICACIIQGFKDHSE

Radius of gyration: 25.48 Å; chains: 1; bounding box: 40×48×82 Å

Organism: Papaver somniferum (NCBI:txid3469)

InterPro domains:
  IPR000305 GIY-YIG endonuclease [PF01541] (42-102)
  IPR000305 GIY-YIG endonuclease [PS50164] (40-102)
  IPR035901 GIY-YIG endonuclease superfamily [G3DSA:3.40.1440.10] (36-102)
  IPR035901 GIY-YIG endonuclease superfamily [SSF82771] (41-79)
  IPR050381 SLX1 structure-specific endonuclease [PTHR20208] (30-101)

Foldseek 3Di:
DDDDDDDDDDDDPPPPPPPPDDDDDDCPPPPPDPDPPDPLWKKWFKKWQPDPPIDIDIDIDSDPVVQLCLLQPVDPDHDPVSPVRPPIDTDDMDTDHPDPPD

Secondary structure (DSSP, 8-state):
------------TTSSSS-----------------------EEEEEEEESSSSP-EEEEEES-HHHHHHHHHTSSTT--SGGGGGPSEEEEEEEEEESSS--